Protein AF-A0A842T5C6-F1 (afdb_monomer_lite)

Secondary structure (DSSP, 8-state):
-------TTTS---TT--EEE-TTT--EEETTTEEE-TTT--EEEHHHHTT----

Structure (mmCIF, N/CA/C/O backbone):
data_AF-A0A842T5C6-F1
#
_entry.id   AF-A0A842T5C6-F1
#
loop_
_atom_site.group_PDB
_atom_site.id
_atom_site.type_symbol
_atom_site.label_atom_id
_atom_site.label_alt_id
_atom_site.label_comp_id
_atom_site.label_asym_id
_atom_site.label_entity_id
_atom_site.label_seq_id
_atom_site.pdbx_PDB_ins_code
_atom_site.Cartn_x
_atom_site.Cartn_y
_atom_site.Cartn_z
_atom_site.occupancy
_atom_site.B_iso_or_equiv
_atom_site.auth_seq_id
_atom_site.auth_comp_id
_atom_site.auth_asym_id
_atom_site.auth_atom_id
_atom_site.pdbx_PDB_model_num
ATOM 1 N N . MET A 1 1 ? 12.701 -16.671 -10.492 1.00 47.56 1 MET A N 1
ATOM 2 C CA . MET A 1 1 ? 12.303 -15.496 -11.282 1.00 47.56 1 MET A CA 1
ATOM 3 C C . MET A 1 1 ? 11.366 -14.755 -10.373 1.00 47.56 1 MET A C 1
ATOM 5 O O . MET A 1 1 ? 10.271 -15.252 -10.156 1.00 47.56 1 MET A O 1
ATOM 9 N N . ASP A 1 2 ? 11.852 -13.698 -9.740 1.00 60.66 2 ASP A N 1
ATOM 10 C CA . ASP A 1 2 ? 10.993 -12.779 -9.009 1.00 60.66 2 ASP A CA 1
ATOM 11 C C . ASP A 1 2 ? 10.170 -12.039 -10.066 1.00 60.66 2 ASP A C 1
ATOM 13 O O . ASP A 1 2 ? 10.722 -11.437 -10.988 1.00 60.66 2 ASP A O 1
ATOM 17 N N . GLU A 1 3 ? 8.854 -12.236 -10.044 1.00 70.00 3 GLU A N 1
ATOM 18 C CA . GLU A 1 3 ? 7.958 -11.562 -10.976 1.00 70.00 3 GLU A CA 1
ATOM 19 C C . GLU A 1 3 ? 7.906 -10.086 -10.593 1.00 70.00 3 GLU A C 1
ATOM 21 O O . GLU A 1 3 ? 7.501 -9.733 -9.488 1.00 70.00 3 GLU A O 1
ATOM 26 N N . PHE A 1 4 ? 8.342 -9.224 -11.509 1.00 80.81 4 PHE A N 1
ATOM 27 C CA . PHE A 1 4 ? 8.213 -7.788 -11.344 1.00 80.81 4 PHE A CA 1
ATOM 28 C C . PHE A 1 4 ? 6.732 -7.401 -11.425 1.00 80.81 4 PHE A C 1
ATOM 30 O O . PHE A 1 4 ? 6.080 -7.591 -12.456 1.00 80.81 4 PHE A O 1
ATOM 37 N N . VAL A 1 5 ? 6.196 -6.883 -10.322 1.00 84.06 5 VAL A N 1
ATOM 38 C CA . VAL A 1 5 ? 4.794 -6.482 -10.201 1.00 84.06 5 VAL A CA 1
ATOM 39 C C . VAL A 1 5 ? 4.699 -4.968 -10.272 1.00 84.06 5 VAL A C 1
ATOM 41 O O . VAL A 1 5 ? 5.284 -4.273 -9.445 1.00 84.06 5 VAL A O 1
ATOM 44 N N . LEU A 1 6 ? 3.907 -4.470 -11.222 1.00 89.75 6 LEU A N 1
ATOM 45 C CA . LEU A 1 6 ? 3.602 -3.047 -11.310 1.00 89.75 6 LEU A CA 1
ATOM 46 C C . LEU A 1 6 ? 2.552 -2.635 -10.274 1.00 89.75 6 LEU A C 1
ATOM 48 O O . LEU A 1 6 ? 1.534 -3.313 -10.101 1.00 89.75 6 LEU A O 1
ATOM 52 N N . CYS A 1 7 ? 2.762 -1.484 -9.637 1.00 90.44 7 CYS A N 1
ATOM 53 C CA . CYS A 1 7 ? 1.758 -0.845 -8.794 1.00 90.44 7 CYS A CA 1
ATOM 54 C C . CYS A 1 7 ? 0.470 -0.608 -9.597 1.00 90.44 7 CYS A C 1
ATOM 56 O O . CYS A 1 7 ? 0.479 0.078 -10.616 1.00 90.44 7 CYS A O 1
ATOM 58 N N . GLN A 1 8 ? -0.664 -1.129 -9.128 1.00 89.50 8 GLN A N 1
ATOM 59 C CA . GLN A 1 8 ? -1.945 -0.979 -9.827 1.00 89.50 8 GLN A CA 1
ATOM 60 C C . GLN A 1 8 ? -2.565 0.412 -9.640 1.00 89.50 8 GLN A C 1
ATOM 62 O O . GLN A 1 8 ? -3.507 0.752 -10.353 1.00 89.50 8 GLN A O 1
ATOM 67 N N . ASN A 1 9 ? -2.055 1.202 -8.686 1.00 86.00 9 ASN A N 1
ATOM 68 C CA . ASN A 1 9 ? -2.537 2.554 -8.413 1.00 86.00 9 ASN A CA 1
ATOM 69 C C . ASN A 1 9 ? -1.895 3.598 -9.342 1.00 86.00 9 ASN A C 1
ATOM 71 O O . ASN A 1 9 ? -2.604 4.311 -10.044 1.00 86.00 9 ASN A O 1
ATOM 75 N N . CYS A 1 10 ? -0.559 3.677 -9.375 1.00 89.62 10 CYS A N 1
ATOM 76 C CA . CYS A 1 10 ? 0.167 4.646 -10.207 1.00 89.62 10 CYS A CA 1
ATOM 77 C C . CYS A 1 10 ? 0.696 4.066 -11.528 1.00 89.62 10 CYS A C 1
ATOM 79 O O . CYS A 1 10 ? 1.061 4.832 -12.413 1.00 89.62 10 CYS A O 1
ATOM 81 N N . GLY A 1 11 ? 0.726 2.739 -11.692 1.00 88.94 11 GLY A N 1
ATOM 82 C CA . GLY A 1 11 ? 1.285 2.083 -12.880 1.00 88.94 11 GLY A CA 1
ATOM 83 C C . GLY A 1 11 ? 2.815 2.081 -12.940 1.00 88.94 11 GLY A C 1
ATOM 84 O O . GLY A 1 11 ? 3.370 1.632 -13.940 1.00 88.94 11 GLY A O 1
ATOM 85 N N . GLU A 1 12 ? 3.486 2.572 -11.894 1.00 88.25 12 GLU A N 1
ATOM 86 C CA . GLU A 1 12 ? 4.937 2.763 -11.832 1.00 88.25 12 GLU A CA 1
ATOM 87 C C . GLU A 1 12 ? 5.499 2.294 -10.476 1.00 88.25 12 GLU A C 1
ATOM 89 O O . GLU A 1 12 ? 4.881 2.507 -9.433 1.00 88.25 12 GLU A O 1
ATOM 94 N N . ASN A 1 13 ? 6.666 1.650 -10.493 1.00 89.00 13 ASN A N 1
ATOM 95 C CA . ASN A 1 13 ? 7.534 1.321 -9.350 1.00 89.00 13 ASN A CA 1
ATOM 96 C C . ASN A 1 13 ? 8.852 0.733 -9.889 1.00 89.00 13 ASN A C 1
ATOM 98 O O . ASN A 1 13 ? 8.919 0.342 -11.057 1.00 89.00 13 ASN A O 1
ATOM 102 N N . GLU A 1 14 ? 9.903 0.700 -9.076 1.00 86.06 14 GLU A N 1
ATOM 103 C CA . GLU A 1 14 ? 11.208 0.145 -9.442 1.00 86.06 14 GLU A CA 1
ATOM 104 C C . GLU A 1 14 ? 11.319 -1.346 -9.080 1.00 86.06 14 GLU A C 1
ATOM 106 O O . GLU A 1 14 ? 10.601 -1.876 -8.227 1.00 86.06 14 GLU A O 1
ATOM 111 N N . GLU A 1 15 ? 12.202 -2.069 -9.777 1.00 85.50 15 GLU A N 1
ATOM 112 C CA . GLU A 1 15 ? 12.470 -3.475 -9.464 1.00 85.50 15 GLU A CA 1
ATOM 113 C C . GLU A 1 15 ? 13.129 -3.572 -8.083 1.00 85.50 15 GLU A C 1
ATOM 115 O O . GLU A 1 15 ? 14.244 -3.094 -7.884 1.00 85.50 15 GLU A O 1
ATOM 120 N N . GLY A 1 16 ? 12.428 -4.197 -7.135 1.00 84.00 16 GLY A N 1
ATOM 121 C CA . GLY A 1 16 ? 12.846 -4.283 -5.735 1.00 84.00 16 GLY A CA 1
ATOM 122 C C . GLY A 1 16 ? 12.038 -3.404 -4.779 1.00 84.00 16 GLY A C 1
ATOM 123 O O . GLY A 1 16 ? 12.186 -3.587 -3.572 1.00 84.00 16 GLY A O 1
ATOM 124 N N . ASP A 1 17 ? 11.166 -2.524 -5.286 1.00 87.44 17 ASP A N 1
ATOM 125 C CA . ASP A 1 17 ? 10.234 -1.767 -4.446 1.00 87.44 17 ASP A CA 1
ATOM 126 C C . ASP A 1 17 ? 9.280 -2.704 -3.704 1.00 87.44 17 ASP A C 1
ATOM 128 O O . ASP A 1 17 ? 8.739 -3.663 -4.271 1.00 87.44 17 ASP A O 1
ATOM 132 N N . GLU A 1 18 ? 9.013 -2.387 -2.438 1.00 89.12 18 GLU A N 1
ATOM 133 C CA . GLU A 1 18 ? 7.993 -3.098 -1.680 1.00 89.12 18 GLU A CA 1
ATOM 134 C C . GLU A 1 18 ? 6.599 -2.749 -2.220 1.00 89.12 18 GLU A C 1
ATOM 136 O O . GLU A 1 18 ? 6.195 -1.585 -2.322 1.00 89.12 18 GLU A O 1
ATOM 141 N N . VAL A 1 19 ? 5.844 -3.792 -2.567 1.00 90.94 19 VAL A N 1
ATOM 142 C CA . VAL A 1 19 ? 4.436 -3.701 -2.953 1.00 90.94 19 VAL A CA 1
ATOM 143 C C . VAL A 1 19 ? 3.567 -4.332 -1.875 1.00 90.94 19 VAL A C 1
ATOM 145 O O . VAL A 1 19 ? 3.753 -5.478 -1.468 1.00 90.94 19 VAL A O 1
ATOM 148 N N . PHE A 1 20 ? 2.578 -3.573 -1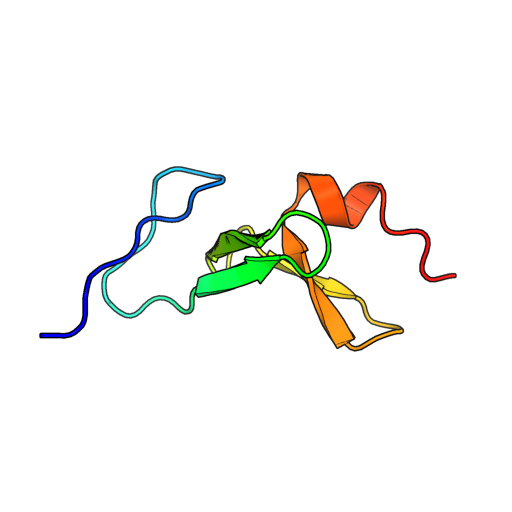.428 1.00 92.56 20 PHE A N 1
ATOM 149 C CA . PHE A 1 20 ? 1.637 -3.955 -0.391 1.00 92.56 20 PHE A CA 1
ATOM 150 C C . PHE A 1 20 ? 0.291 -4.288 -1.022 1.00 92.56 20 PHE A C 1
ATOM 152 O O . PHE A 1 20 ? -0.168 -3.621 -1.950 1.00 92.56 20 PHE A O 1
ATOM 159 N N . THR A 1 21 ? -0.372 -5.318 -0.502 1.00 93.94 21 THR A N 1
ATOM 160 C CA . THR A 1 21 ? -1.749 -5.629 -0.896 1.00 93.94 21 THR A CA 1
ATOM 161 C C . THR A 1 21 ? -2.702 -4.822 -0.026 1.00 93.94 21 THR A C 1
ATOM 163 O O . THR A 1 21 ? -2.647 -4.915 1.197 1.00 93.94 21 THR A O 1
ATOM 166 N N . CYS A 1 22 ? -3.586 -4.043 -0.644 1.00 94.38 22 CYS A N 1
ATOM 167 C CA . CYS A 1 22 ? -4.609 -3.298 0.072 1.00 94.38 22 CYS A CA 1
ATOM 168 C C . CYS A 1 22 ? -5.589 -4.259 0.759 1.00 94.38 22 CYS A C 1
ATOM 170 O O . CYS A 1 22 ? -6.289 -5.006 0.074 1.00 94.38 22 CYS A O 1
ATOM 172 N N . SER A 1 23 ? -5.724 -4.168 2.085 1.00 93.12 23 SER A N 1
ATOM 173 C CA . SER A 1 23 ? -6.646 -5.014 2.862 1.00 93.12 23 SER A CA 1
ATOM 174 C C . SER A 1 23 ? -8.122 -4.843 2.482 1.00 93.12 23 SER A C 1
ATOM 176 O O . SER A 1 23 ? -8.923 -5.742 2.718 1.00 93.12 23 SER A O 1
ATOM 178 N N . ASN A 1 24 ? -8.501 -3.713 1.873 1.00 91.88 24 ASN A N 1
ATOM 179 C CA . ASN A 1 24 ? -9.892 -3.432 1.504 1.00 91.88 24 ASN A CA 1
ATOM 180 C C . ASN A 1 24 ? -10.268 -3.930 0.097 1.00 91.88 24 ASN A C 1
ATOM 182 O O . ASN A 1 24 ? -11.262 -4.631 -0.070 1.00 91.88 24 ASN A O 1
ATOM 186 N N . CYS A 1 25 ? -9.498 -3.554 -0.931 1.00 92.69 25 CYS A N 1
ATOM 187 C CA . CYS A 1 25 ? -9.836 -3.862 -2.329 1.00 92.69 25 CYS A CA 1
ATOM 188 C C . CYS A 1 25 ? -8.977 -4.96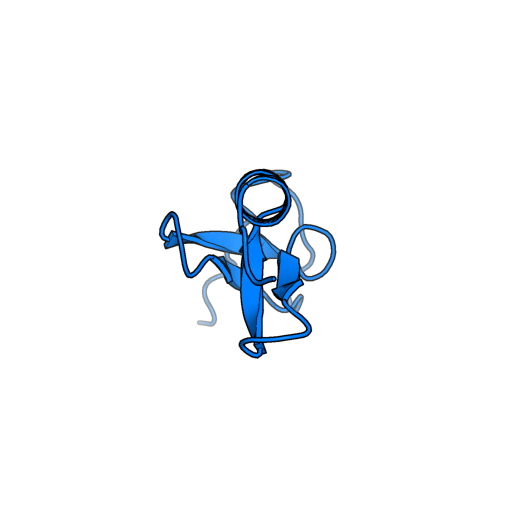7 -2.960 1.00 92.69 25 CYS A C 1
ATOM 190 O O . CYS A 1 25 ? -9.303 -5.431 -4.049 1.00 92.69 25 CYS A O 1
ATOM 192 N N . GLY A 1 26 ? -7.887 -5.383 -2.308 1.00 91.38 26 GLY A N 1
ATOM 193 C CA . GLY A 1 26 ? -6.947 -6.373 -2.838 1.00 91.38 26 GLY A CA 1
ATOM 194 C C . GLY A 1 26 ? -5.988 -5.842 -3.908 1.00 91.38 26 GLY A C 1
ATOM 195 O O . GLY A 1 26 ? -5.165 -6.610 -4.400 1.00 91.38 26 GLY A O 1
ATOM 196 N N . ASN A 1 27 ? -6.059 -4.554 -4.266 1.00 91.56 27 ASN A N 1
ATOM 197 C CA . ASN A 1 27 ? -5.115 -3.961 -5.212 1.00 91.56 27 ASN A CA 1
ATOM 198 C C . ASN A 1 27 ? -3.706 -3.894 -4.620 1.00 91.56 27 ASN A C 1
ATOM 200 O O . ASN A 1 27 ? -3.534 -3.636 -3.427 1.00 91.56 27 ASN A O 1
ATOM 204 N N . MET A 1 28 ? -2.704 -4.042 -5.478 1.00 91.94 28 MET A N 1
ATOM 205 C CA . MET A 1 28 ? -1.301 -3.867 -5.118 1.00 91.94 28 MET A CA 1
ATOM 206 C C . MET A 1 28 ? -0.890 -2.401 -5.263 1.00 91.94 28 MET A C 1
ATOM 208 O O . MET A 1 28 ? -1.086 -1.789 -6.317 1.00 91.94 28 MET A O 1
ATOM 212 N N . ALA A 1 29 ? -0.312 -1.848 -4.203 1.00 92.94 29 ALA A N 1
ATOM 213 C CA . ALA A 1 29 ? 0.196 -0.485 -4.137 1.00 92.94 29 ALA A CA 1
ATOM 214 C C . ALA A 1 29 ? 1.676 -0.501 -3.728 1.00 92.94 29 ALA A C 1
ATOM 216 O O . ALA A 1 29 ? 2.041 -1.209 -2.795 1.00 92.94 29 ALA A O 1
ATOM 217 N N . CYS A 1 30 ? 2.524 0.263 -4.417 1.00 93.25 30 CYS A N 1
ATOM 218 C CA . CYS A 1 30 ? 3.920 0.457 -4.010 1.00 93.25 30 CYS A CA 1
ATOM 219 C C . CYS A 1 30 ? 4.018 1.241 -2.694 1.00 93.25 30 CYS A C 1
ATOM 221 O O . CYS A 1 30 ? 3.040 1.860 -2.271 1.00 93.25 30 CYS A O 1
ATOM 223 N N . GLU A 1 31 ? 5.203 1.279 -2.088 1.00 90.38 31 GLU A N 1
ATOM 224 C CA . GLU A 1 31 ? 5.502 2.044 -0.866 1.00 90.38 31 GLU A CA 1
ATOM 225 C C . GLU A 1 31 ? 5.067 3.520 -0.897 1.00 90.38 31 GLU A C 1
ATOM 227 O O . GLU A 1 31 ? 4.752 4.087 0.145 1.00 90.38 31 GLU A O 1
ATOM 232 N N . ILE A 1 32 ? 4.985 4.131 -2.083 1.00 90.25 32 ILE A N 1
ATOM 233 C CA . ILE A 1 32 ? 4.526 5.517 -2.260 1.00 90.25 32 ILE A CA 1
ATOM 234 C C . ILE A 1 32 ? 2.994 5.611 -2.207 1.00 90.25 32 ILE A C 1
ATOM 236 O O . ILE A 1 32 ? 2.436 6.585 -1.710 1.00 90.25 32 ILE A O 1
ATOM 240 N N . CYS A 1 33 ? 2.301 4.615 -2.762 1.00 91.75 33 CYS A N 1
ATOM 241 C CA . CYS A 1 33 ? 0.842 4.592 -2.907 1.00 91.75 33 CYS A CA 1
ATOM 242 C C . CYS A 1 33 ? 0.123 3.855 -1.771 1.00 91.75 33 CYS A C 1
ATOM 244 O O . CYS A 1 33 ? -1.109 3.902 -1.694 1.00 91.75 33 CYS A O 1
ATOM 246 N N . ALA A 1 34 ? 0.864 3.110 -0.955 1.00 92.69 34 ALA A N 1
ATOM 247 C CA . ALA A 1 34 ? 0.353 2.366 0.179 1.00 92.69 34 ALA A CA 1
ATOM 248 C C . ALA A 1 34 ? 0.479 3.201 1.459 1.00 92.69 34 ALA A C 1
ATOM 250 O O . ALA A 1 34 ? 1.540 3.732 1.771 1.00 92.69 34 ALA A O 1
ATOM 251 N N . CYS A 1 35 ? -0.600 3.280 2.231 1.00 92.88 35 CYS A N 1
ATOM 252 C CA . CYS A 1 35 ? -0.623 3.892 3.556 1.00 92.88 35 CYS A CA 1
ATOM 253 C C . CYS A 1 35 ? -0.984 2.836 4.600 1.00 92.88 35 CYS A C 1
ATOM 255 O O . CYS A 1 35 ? -1.954 2.093 4.430 1.00 92.88 35 CYS A O 1
ATOM 257 N N . ALA A 1 36 ? -0.215 2.776 5.687 1.00 92.56 36 ALA A N 1
ATOM 258 C CA . ALA A 1 36 ? -0.528 1.922 6.826 1.00 92.56 36 ALA A CA 1
ATOM 259 C C . ALA A 1 36 ? -1.454 2.662 7.799 1.00 92.56 36 ALA A C 1
ATOM 261 O O . ALA A 1 36 ? -1.159 3.784 8.212 1.00 92.56 36 ALA A O 1
ATOM 262 N N . CYS A 1 37 ? -2.560 2.035 8.194 1.00 91.75 37 CYS A N 1
ATOM 263 C CA . CYS A 1 37 ? -3.422 2.579 9.238 1.00 91.75 37 CYS A CA 1
ATOM 264 C C . CYS A 1 37 ? -2.728 2.497 10.602 1.00 91.75 37 CYS A C 1
ATOM 266 O O . CYS A 1 37 ? -2.352 1.415 11.048 1.00 91.75 37 CYS A O 1
ATOM 268 N N . GLU A 1 38 ? -2.624 3.624 11.306 1.00 90.81 38 GLU A N 1
ATOM 269 C CA . GLU A 1 38 ? -1.989 3.690 12.630 1.00 90.81 38 GLU A CA 1
ATOM 270 C C . GLU A 1 38 ? -2.729 2.893 13.723 1.00 90.81 38 GLU A C 1
ATOM 272 O O . GLU A 1 38 ? -2.131 2.541 14.738 1.00 90.81 38 GLU A O 1
ATOM 277 N N . TYR A 1 39 ? -4.011 2.577 13.511 1.00 91.69 39 TYR A N 1
ATOM 278 C CA . TYR A 1 39 ? -4.851 1.878 14.487 1.00 91.69 39 TYR A CA 1
ATOM 279 C C . TYR A 1 39 ? -4.851 0.355 14.315 1.00 91.69 39 TYR A C 1
ATOM 281 O O . TYR A 1 39 ? -4.678 -0.366 15.297 1.00 91.69 39 TYR A O 1
ATOM 289 N N . CYS A 1 40 ? -5.062 -0.152 13.093 1.00 93.06 40 CYS A N 1
ATOM 290 C CA . CYS A 1 40 ? -5.099 -1.597 12.830 1.00 93.06 40 CYS A CA 1
ATOM 291 C C . CYS A 1 40 ? -3.787 -2.159 12.261 1.00 93.06 40 CYS A C 1
ATOM 293 O O . CYS A 1 40 ? -3.596 -3.373 12.282 1.00 93.06 40 CYS A O 1
ATOM 295 N N . GLY A 1 41 ? -2.879 -1.305 11.774 1.00 91.31 41 GLY A N 1
ATOM 296 C CA . GLY A 1 41 ? -1.613 -1.710 11.157 1.00 91.31 41 GLY A CA 1
ATOM 297 C C . GLY A 1 41 ? -1.746 -2.287 9.744 1.00 91.31 41 GLY A C 1
ATOM 298 O O . GLY A 1 41 ? -0.757 -2.758 9.191 1.00 91.31 41 GLY A O 1
ATOM 299 N N . GLU A 1 42 ? -2.946 -2.279 9.158 1.00 93.69 42 GLU A N 1
ATOM 300 C CA . GLU A 1 42 ? -3.174 -2.775 7.800 1.00 93.69 42 GLU A CA 1
ATOM 301 C C . GLU A 1 42 ? -2.757 -1.756 6.735 1.00 93.69 42 GLU A C 1
ATOM 303 O O . GLU A 1 42 ? -2.860 -0.543 6.938 1.00 93.69 42 GLU A O 1
ATOM 308 N N . TYR A 1 43 ? -2.319 -2.261 5.578 1.00 93.69 43 TYR A N 1
ATOM 309 C CA . TYR A 1 43 ? -1.953 -1.446 4.425 1.00 93.69 43 TYR A CA 1
ATOM 310 C C . TYR A 1 43 ? -3.151 -1.244 3.502 1.00 93.69 43 TYR A C 1
ATOM 312 O O . TYR A 1 43 ? -3.855 -2.187 3.132 1.00 93.69 43 TYR A O 1
ATOM 320 N N . PHE A 1 44 ? -3.351 -0.006 3.068 1.00 94.31 44 PHE A N 1
ATOM 321 C CA . PHE A 1 44 ? -4.396 0.374 2.129 1.00 94.31 44 PHE A CA 1
ATOM 322 C C . PHE A 1 44 ? -3.796 1.150 0.964 1.00 94.31 44 PHE A C 1
ATOM 324 O O . PHE A 1 44 ? -2.839 1.898 1.144 1.00 94.31 44 PHE A O 1
ATOM 331 N N . CYS A 1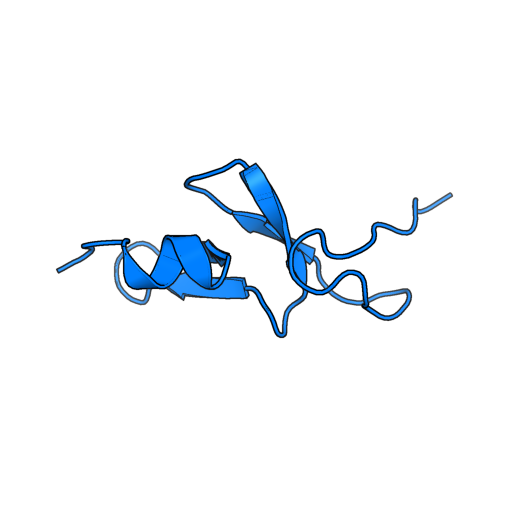 45 ? -4.362 0.993 -0.236 1.00 92.56 45 CYS A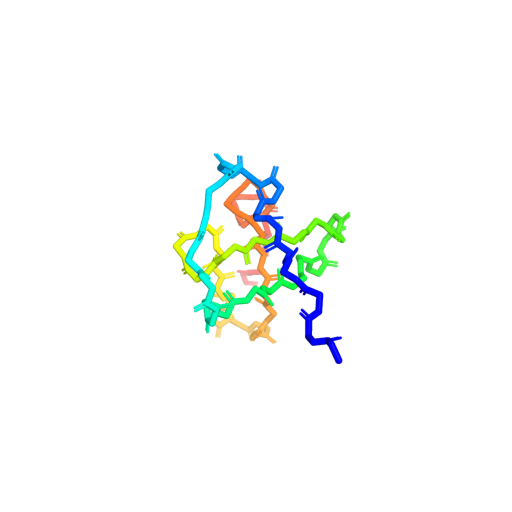 N 1
ATOM 332 C CA . CYS A 1 45 ? -4.070 1.940 -1.306 1.00 92.56 45 CYS A CA 1
ATOM 333 C C . CYS A 1 45 ? -4.664 3.308 -0.954 1.00 92.56 45 CYS A C 1
ATOM 335 O O . CYS A 1 45 ? -5.662 3.369 -0.234 1.00 92.56 45 CYS A O 1
ATOM 337 N N . ASP A 1 46 ? -4.089 4.369 -1.510 1.00 87.81 46 ASP A N 1
ATOM 338 C CA . ASP A 1 46 ? -4.507 5.764 -1.324 1.00 87.81 46 ASP A CA 1
ATOM 339 C C . ASP A 1 46 ? -6.041 5.950 -1.290 1.00 87.81 46 ASP A C 1
ATOM 341 O O . ASP A 1 46 ? -6.604 6.395 -0.291 1.00 87.81 46 ASP A O 1
ATOM 345 N N . SER A 1 47 ? -6.757 5.446 -2.303 1.00 88.69 47 SER A N 1
ATOM 346 C CA . SER A 1 47 ? -8.223 5.571 -2.374 1.00 88.69 47 SER A CA 1
ATOM 347 C C . SER A 1 47 ? -8.980 4.821 -1.274 1.00 88.69 47 SER A C 1
ATOM 349 O O . SER A 1 47 ? -10.063 5.238 -0.871 1.00 88.69 47 SER A O 1
ATOM 351 N N . CYS A 1 48 ? -8.462 3.679 -0.816 1.00 92.44 4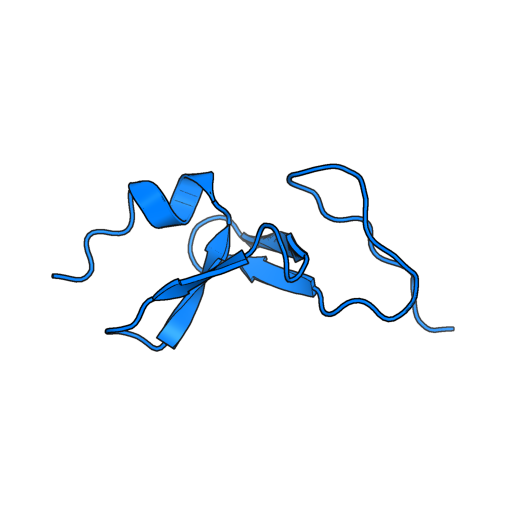8 CYS A N 1
ATOM 352 C CA . CY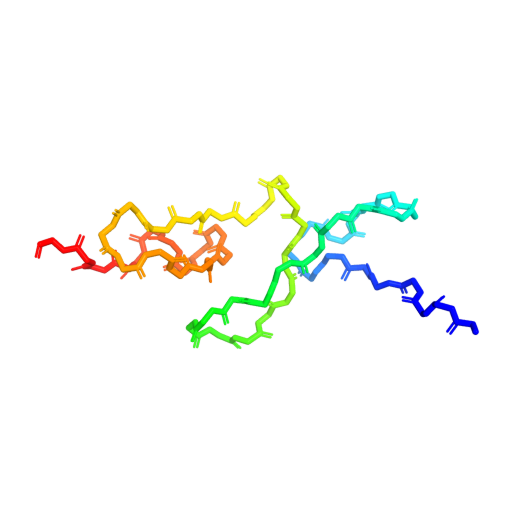S A 1 48 ? -9.090 2.915 0.262 1.00 92.44 48 CYS A CA 1
ATOM 353 C C . CYS A 1 48 ? -8.728 3.472 1.637 1.00 92.44 48 CYS A C 1
ATOM 355 O O . CYS A 1 48 ? -9.514 3.317 2.566 1.00 92.44 48 CYS A O 1
ATOM 357 N N . TYR A 1 49 ? -7.563 4.106 1.764 1.00 91.69 49 TYR A N 1
ATOM 358 C CA . TYR A 1 49 ? -7.108 4.710 3.005 1.00 91.69 49 TYR A CA 1
ATOM 359 C C . TYR A 1 49 ? -7.999 5.892 3.405 1.00 91.69 49 TYR A C 1
ATOM 361 O O . TYR A 1 49 ? -8.429 5.967 4.552 1.00 91.69 49 TYR A O 1
ATOM 369 N N . GLU A 1 50 ? -8.375 6.757 2.457 1.00 86.94 50 GLU A N 1
ATOM 370 C CA . GLU A 1 50 ? -9.258 7.906 2.731 1.00 86.94 50 GLU A CA 1
ATOM 371 C C . GLU A 1 50 ? -10.653 7.508 3.242 1.00 86.94 50 GLU A C 1
ATOM 373 O O . GLU A 1 50 ? -11.286 8.260 3.984 1.00 86.94 50 GLU A O 1
ATOM 378 N N . VAL A 1 51 ? -11.138 6.325 2.857 1.00 88.12 51 VAL A N 1
ATOM 379 C CA . VAL A 1 51 ? -12.443 5.789 3.283 1.00 88.12 51 VAL A CA 1
ATOM 380 C C . VAL A 1 51 ? -12.333 4.816 4.457 1.00 88.12 51 VAL A C 1
ATOM 382 O O . VAL A 1 51 ? -13.349 4.313 4.938 1.00 88.12 51 VAL A O 1
ATOM 385 N N . HIS A 1 52 ? -11.118 4.521 4.918 1.00 86.25 52 HIS A N 1
ATOM 386 C CA . HIS A 1 52 ? -10.889 3.614 6.028 1.00 86.25 52 HIS A CA 1
ATOM 387 C C . HIS A 1 52 ? -11.180 4.322 7.360 1.00 86.25 52 HIS A C 1
ATOM 389 O O . HIS A 1 52 ? -10.361 5.066 7.892 1.00 86.25 52 HIS A O 1
ATOM 395 N N . GLU A 1 53 ? -12.370 4.089 7.919 1.00 80.25 53 GLU A N 1
ATOM 396 C CA . GLU A 1 53 ? -12.852 4.740 9.148 1.00 80.25 53 GLU A CA 1
ATOM 397 C C . GLU A 1 53 ? -12.315 4.114 10.451 1.00 80.25 53 GLU A C 1
ATOM 399 O O . GLU A 1 53 ? -13.040 4.053 11.445 1.00 80.25 53 GLU A O 1
ATOM 404 N N . CYS A 1 54 ? -11.062 3.647 10.491 1.00 78.50 54 CYS A N 1
ATOM 405 C CA . CYS A 1 54 ? -10.433 3.284 11.764 1.00 78.50 54 CYS A CA 1
ATOM 406 C C . CYS A 1 54 ? -10.320 4.543 12.635 1.00 78.50 54 CYS A C 1
ATOM 408 O O . CYS A 1 54 ? -9.468 5.400 12.404 1.00 78.50 54 CYS A O 1
ATOM 410 N N . ARG A 1 55 ? -11.241 4.686 13.586 1.00 66.19 55 ARG A N 1
ATOM 411 C CA . ARG A 1 55 ? -11.351 5.792 14.539 1.00 66.19 55 ARG A CA 1
ATOM 412 C C . ARG A 1 55 ? -11.638 5.255 15.930 1.00 66.19 55 ARG A C 1
ATOM 414 O O . ARG A 1 55 ? -12.406 4.272 16.030 1.00 66.19 55 ARG A O 1
#

pLDDT: mean 87.77, std 8.56, range [47.56, 94.38]

Radius of gyration: 11.35 Å; chains: 1; bounding box: 26×23×27 Å

Foldseek 3Di:
DPDDDAQPPPRDDDDPFDWFQAPPPRGIHTPVQWDADPQPRGIHGVVVVVVPPPD

Sequence (55 aa):
MDEFVLCQNCGENEEGDEVFTCSNCGNMACEICACACEYCGEYFCDSCYEVHECR